Protein AF-A0A5D0IA37-F1 (afdb_monomer_lite)

Structure (mmCIF, N/CA/C/O backbone):
data_AF-A0A5D0IA37-F1
#
_entry.id   AF-A0A5D0IA37-F1
#
loop_
_atom_site.group_PDB
_atom_site.id
_atom_site.type_symbol
_atom_site.label_atom_id
_atom_site.label_alt_id
_atom_site.label_comp_id
_atom_site.label_asym_id
_atom_site.label_entity_id
_atom_site.label_seq_id
_atom_site.pdb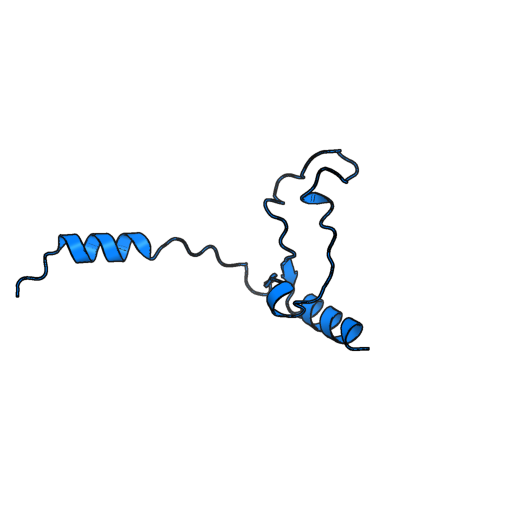x_PDB_ins_code
_atom_site.Cartn_x
_atom_site.Cartn_y
_atom_site.Cartn_z
_atom_site.occupancy
_atom_site.B_iso_or_equiv
_atom_site.auth_seq_id
_atom_site.auth_comp_id
_atom_site.auth_asym_id
_atom_site.auth_atom_id
_atom_site.pdbx_PDB_model_num
ATOM 1 N N . MET A 1 1 ? 22.985 -21.838 38.071 1.00 49.16 1 MET A N 1
ATOM 2 C CA . MET A 1 1 ? 22.951 -21.925 36.593 1.00 49.16 1 MET A CA 1
ATOM 3 C C . MET A 1 1 ? 23.713 -20.739 36.021 1.00 49.16 1 MET A C 1
ATOM 5 O O . MET A 1 1 ? 23.321 -19.613 36.288 1.00 49.16 1 MET A O 1
ATOM 9 N N . LYS A 1 2 ? 24.832 -20.964 35.320 1.00 56.47 2 LYS A N 1
ATOM 10 C CA . LYS A 1 2 ? 25.578 -19.894 34.638 1.00 56.47 2 LYS A CA 1
ATOM 11 C C . LYS A 1 2 ? 24.910 -19.674 33.277 1.00 56.47 2 LYS A C 1
ATOM 13 O O . LYS A 1 2 ? 25.069 -20.510 32.395 1.00 56.47 2 LYS A O 1
ATOM 18 N N . PHE A 1 3 ? 24.103 -18.625 33.128 1.00 61.50 3 PHE A N 1
ATOM 19 C CA . PHE A 1 3 ? 23.601 -18.243 31.807 1.00 61.50 3 PHE A CA 1
ATOM 20 C C . PHE A 1 3 ? 24.793 -17.761 30.973 1.00 61.50 3 PHE A C 1
ATOM 22 O O . PHE A 1 3 ? 25.463 -16.798 31.341 1.00 61.50 3 PHE A O 1
ATOM 29 N N . ASN A 1 4 ? 25.108 -18.478 29.892 1.00 69.12 4 ASN A N 1
ATOM 30 C CA . ASN A 1 4 ? 26.217 -18.132 29.008 1.00 69.12 4 ASN A CA 1
ATOM 31 C C . ASN A 1 4 ? 25.931 -16.777 28.353 1.00 69.12 4 ASN A C 1
ATOM 33 O O . ASN A 1 4 ? 24.931 -16.629 27.655 1.00 69.12 4 ASN A O 1
ATOM 37 N N . ILE A 1 5 ? 26.828 -15.806 28.542 1.00 72.94 5 ILE A N 1
ATOM 38 C CA . ILE A 1 5 ? 26.726 -14.439 27.989 1.00 72.94 5 ILE A CA 1
ATOM 39 C C . ILE A 1 5 ? 26.511 -14.456 26.463 1.00 72.94 5 ILE A C 1
ATOM 41 O O . ILE A 1 5 ? 25.824 -13.596 25.921 1.00 72.94 5 ILE A O 1
ATOM 45 N N . GLN A 1 6 ? 27.003 -15.491 25.777 1.00 71.31 6 GLN A N 1
ATOM 46 C CA . GLN A 1 6 ? 26.769 -15.732 24.348 1.00 71.31 6 GLN A CA 1
ATOM 47 C C . GLN A 1 6 ? 25.276 -15.807 23.976 1.00 71.31 6 GLN A C 1
ATOM 49 O O . GLN A 1 6 ? 24.889 -15.331 22.914 1.00 71.31 6 GLN A O 1
ATOM 54 N N . PHE A 1 7 ? 24.424 -16.346 24.852 1.00 70.50 7 PHE A N 1
ATOM 55 C CA . PHE A 1 7 ? 22.983 -16.456 24.608 1.00 70.50 7 PHE A CA 1
ATOM 56 C C . PHE A 1 7 ? 22.286 -15.084 24.633 1.00 70.50 7 PHE A C 1
ATOM 58 O O . PHE A 1 7 ? 21.391 -14.827 23.832 1.00 70.50 7 PHE A O 1
ATOM 65 N N . LEU A 1 8 ? 22.747 -14.167 25.493 1.00 68.25 8 LEU A N 1
ATOM 66 C CA . LEU A 1 8 ? 22.241 -12.789 25.569 1.00 68.25 8 LEU A CA 1
ATOM 67 C C . LEU A 1 8 ? 22.622 -11.959 24.334 1.00 68.25 8 LEU A C 1
ATOM 69 O O . LEU A 1 8 ? 21.805 -11.181 23.847 1.00 68.25 8 LEU A O 1
ATOM 73 N N . VAL A 1 9 ? 23.830 -12.156 23.794 1.00 72.56 9 VAL A N 1
ATOM 74 C CA . VAL A 1 9 ? 24.302 -11.461 22.581 1.00 72.56 9 VAL A CA 1
ATOM 75 C C . VAL A 1 9 ? 23.481 -11.862 21.352 1.00 72.56 9 VAL A C 1
ATOM 77 O O . VAL A 1 9 ? 23.115 -11.006 20.550 1.00 72.56 9 VAL A O 1
ATOM 80 N N . ILE A 1 10 ? 23.138 -13.147 21.232 1.00 70.00 10 ILE A N 1
ATOM 81 C CA . ILE A 1 10 ? 22.309 -13.660 20.134 1.00 70.00 10 ILE A CA 1
ATOM 82 C C . ILE A 1 10 ? 20.900 -13.056 20.195 1.00 70.00 10 ILE A C 1
ATOM 84 O O . ILE A 1 10 ? 20.413 -12.557 19.186 1.00 70.00 10 ILE A O 1
ATOM 88 N N . ILE A 1 11 ? 20.266 -13.019 21.372 1.00 68.56 11 ILE A N 1
ATOM 89 C CA . ILE A 1 11 ? 18.927 -12.425 21.537 1.00 68.56 11 ILE A CA 1
ATOM 90 C C . ILE A 1 11 ? 18.934 -10.932 21.183 1.00 68.56 11 ILE A C 1
ATOM 92 O O . ILE A 1 11 ? 18.035 -10.464 20.488 1.00 68.56 11 ILE A O 1
ATOM 96 N N . PHE A 1 12 ? 19.952 -10.180 21.607 1.00 63.94 12 PHE A N 1
ATOM 97 C CA . PHE A 1 12 ? 20.037 -8.746 21.318 1.00 63.94 12 PHE A CA 1
ATOM 98 C C . PHE A 1 12 ? 20.210 -8.454 19.815 1.00 63.94 12 PHE A C 1
ATOM 100 O O . PHE A 1 12 ? 19.622 -7.505 19.302 1.00 63.94 12 PHE A O 1
ATOM 107 N N . ALA A 1 13 ? 20.941 -9.307 19.087 1.00 64.62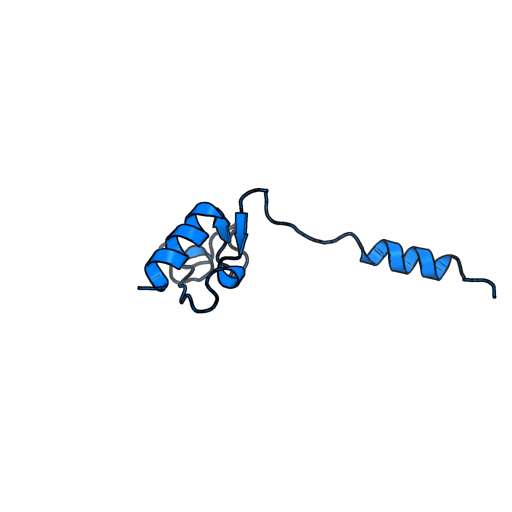 13 ALA A N 1
ATOM 108 C CA . ALA A 1 13 ? 21.159 -9.165 17.646 1.00 64.62 13 ALA A CA 1
ATOM 109 C C . ALA A 1 13 ? 19.890 -9.378 16.792 1.00 64.62 13 ALA A C 1
ATOM 111 O O . ALA A 1 13 ? 19.796 -8.824 15.701 1.00 64.62 13 ALA A O 1
ATOM 112 N N . PHE A 1 14 ? 18.900 -10.137 17.276 1.00 61.47 14 PHE A N 1
ATOM 113 C CA . PHE A 1 14 ? 17.646 -10.380 16.546 1.00 61.47 14 PHE A CA 1
ATOM 114 C C . PHE A 1 14 ? 16.602 -9.258 16.679 1.00 61.47 14 PHE A C 1
ATOM 116 O O . PHE A 1 14 ? 15.623 -9.254 15.938 1.00 61.47 14 PHE A O 1
ATOM 123 N N . ASN A 1 15 ? 16.776 -8.304 17.599 1.00 60.72 15 ASN A N 1
ATOM 124 C CA . ASN A 1 15 ? 15.721 -7.344 17.950 1.00 60.72 15 ASN A CA 1
ATOM 125 C C . ASN A 1 15 ? 15.707 -6.042 17.119 1.00 60.72 15 ASN A C 1
ATOM 127 O O . ASN A 1 15 ? 14.858 -5.190 17.359 1.00 60.72 15 ASN A O 1
ATOM 131 N N . THR A 1 16 ? 16.615 -5.839 16.157 1.00 58.22 16 THR A N 1
ATOM 132 C CA . THR A 1 16 ? 16.881 -4.485 15.616 1.00 58.22 16 THR A CA 1
ATOM 133 C C . THR A 1 16 ? 16.494 -4.239 14.155 1.00 58.22 16 THR A C 1
ATOM 135 O O . THR A 1 16 ? 16.893 -3.221 13.593 1.00 58.22 16 THR A O 1
ATOM 138 N N . CYS A 1 17 ? 15.676 -5.086 13.523 1.00 59.81 17 CYS A N 1
ATOM 139 C CA . CYS A 1 17 ? 15.203 -4.833 12.154 1.00 59.81 17 CYS A CA 1
ATOM 140 C C . CYS A 1 17 ? 13.672 -4.830 12.053 1.00 59.81 17 CYS A C 1
ATOM 142 O O . CYS A 1 17 ? 13.077 -5.681 11.400 1.00 59.81 17 CYS A O 1
ATOM 144 N N . PHE A 1 18 ? 13.022 -3.862 12.703 1.00 64.50 18 PHE A N 1
ATOM 145 C CA . PHE A 1 18 ? 11.624 -3.530 12.416 1.00 64.50 18 PHE A CA 1
ATOM 146 C C . PHE A 1 18 ? 11.597 -2.252 11.570 1.00 64.50 18 PHE A C 1
ATOM 148 O O . PHE A 1 18 ? 11.841 -1.157 12.072 1.00 64.50 18 PHE A O 1
ATOM 155 N N . ALA A 1 19 ? 11.359 -2.390 10.265 1.00 73.88 19 ALA A N 1
ATOM 156 C CA . ALA A 1 19 ? 11.153 -1.245 9.385 1.00 73.88 19 ALA A CA 1
ATOM 157 C C . ALA A 1 19 ? 9.721 -0.725 9.581 1.00 73.88 19 ALA A C 1
ATOM 159 O O . ALA A 1 19 ? 8.766 -1.345 9.114 1.00 73.88 19 ALA A O 1
ATOM 160 N N . GLN A 1 20 ? 9.578 0.388 10.300 1.00 84.00 20 GLN A N 1
ATOM 161 C CA . GLN A 1 20 ? 8.285 1.013 10.570 1.00 84.00 20 GLN A CA 1
ATOM 162 C C . GLN A 1 20 ? 7.956 2.068 9.508 1.00 84.00 20 GLN A C 1
ATOM 164 O O . GLN A 1 20 ? 8.845 2.754 8.998 1.00 84.00 20 GLN A O 1
ATOM 169 N N . LEU A 1 21 ? 6.670 2.195 9.168 1.00 93.56 21 LEU A N 1
ATOM 170 C CA . LEU A 1 21 ? 6.199 3.282 8.311 1.00 93.56 21 LEU A CA 1
ATOM 171 C C . LEU A 1 21 ? 6.434 4.644 8.987 1.00 93.56 21 LEU A C 1
ATOM 173 O O . LEU A 1 21 ? 6.363 4.725 10.214 1.00 93.56 21 LEU A O 1
ATOM 177 N N . PRO A 1 22 ? 6.666 5.722 8.216 1.00 95.06 22 PRO A N 1
ATOM 178 C CA . PRO A 1 22 ? 6.687 7.070 8.770 1.00 95.06 22 PRO A CA 1
ATOM 179 C C . PRO A 1 22 ? 5.391 7.397 9.521 1.00 95.06 22 PRO A C 1
ATOM 181 O O . PRO A 1 22 ? 4.316 6.893 9.177 1.00 95.06 22 PRO A O 1
ATOM 184 N N . ASP A 1 23 ? 5.483 8.284 10.510 1.00 95.88 23 ASP A N 1
ATOM 185 C CA . ASP A 1 23 ? 4.321 8.722 11.279 1.00 95.88 23 ASP A CA 1
ATOM 186 C C . ASP A 1 23 ? 3.202 9.242 10.364 1.00 95.88 23 ASP A C 1
AT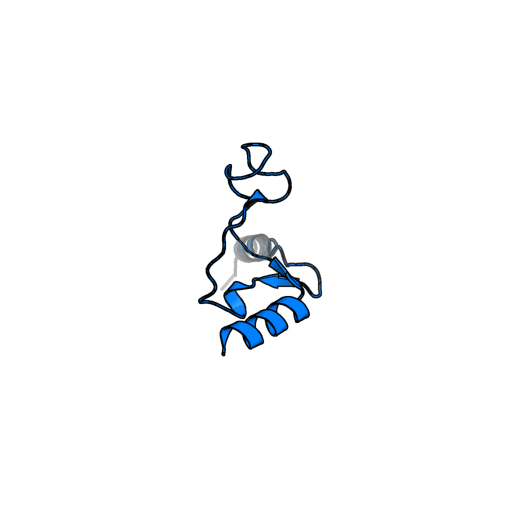OM 188 O O . ASP A 1 23 ? 3.430 9.965 9.393 1.00 95.88 23 ASP A O 1
ATOM 192 N N . GLY A 1 24 ? 1.969 8.836 10.670 1.00 97.44 24 GLY A N 1
ATOM 193 C CA . GLY A 1 24 ? 0.780 9.182 9.888 1.00 97.44 24 GLY A CA 1
ATOM 194 C C . GLY A 1 24 ? 0.470 8.240 8.720 1.00 97.44 24 GLY A C 1
ATOM 195 O O . GLY A 1 24 ? -0.639 8.319 8.188 1.00 97.44 24 GLY A O 1
ATOM 196 N N . PHE A 1 25 ? 1.367 7.317 8.358 1.00 98.38 25 PHE A N 1
ATOM 197 C CA . PHE A 1 25 ? 1.122 6.305 7.325 1.00 98.38 25 PHE A CA 1
ATOM 198 C C . PHE A 1 25 ? 0.692 4.959 7.911 1.00 98.38 25 PHE A C 1
ATOM 200 O O . PHE A 1 25 ? 1.026 4.603 9.041 1.00 98.38 25 PHE A O 1
ATOM 207 N N . VAL A 1 26 ? -0.088 4.214 7.130 1.00 98.06 26 VAL A N 1
ATOM 208 C CA . VAL A 1 26 ? -0.673 2.927 7.519 1.00 98.06 26 VAL A CA 1
ATOM 209 C C . VAL A 1 26 ? -0.686 1.961 6.344 1.00 98.06 26 VAL A C 1
ATOM 211 O O . VAL A 1 26 ? -0.802 2.377 5.189 1.00 98.06 26 VAL A O 1
ATOM 214 N N . TYR A 1 27 ? -0.629 0.667 6.648 1.00 97.62 27 TYR A N 1
ATOM 215 C CA . TYR A 1 27 ? -1.001 -0.370 5.697 1.00 97.62 27 TYR A CA 1
ATOM 216 C C . TYR A 1 27 ? -2.523 -0.385 5.564 1.00 97.62 27 TYR A C 1
ATOM 218 O O . TYR A 1 27 ? -3.241 -0.506 6.555 1.00 97.62 27 TYR A O 1
ATOM 226 N N . VAL A 1 28 ? -3.037 -0.238 4.344 1.00 97.50 28 VAL A N 1
ATOM 227 C CA . VAL A 1 28 ? -4.491 -0.116 4.136 1.00 97.50 28 VAL A CA 1
ATOM 228 C C . VAL A 1 28 ? -5.227 -1.408 4.483 1.00 97.50 28 VAL A C 1
ATOM 230 O O . VAL A 1 28 ? -6.328 -1.342 5.023 1.00 97.50 28 VAL A O 1
ATOM 233 N N . ASN A 1 29 ? -4.586 -2.560 4.273 1.00 96.50 29 ASN A N 1
ATOM 234 C CA . ASN A 1 29 ? -5.134 -3.875 4.606 1.00 96.50 29 ASN A CA 1
ATOM 235 C C . ASN A 1 29 ? -5.468 -4.036 6.104 1.00 96.50 29 ASN A C 1
ATOM 237 O O . ASN A 1 29 ? -6.356 -4.805 6.452 1.00 96.50 29 ASN A O 1
ATOM 241 N N . ASP A 1 30 ? -4.814 -3.279 6.993 1.00 96.88 30 ASP A N 1
ATOM 242 C CA . ASP A 1 30 ? -5.112 -3.304 8.433 1.00 96.88 30 ASP A CA 1
ATOM 243 C C . ASP A 1 30 ? -6.417 -2.555 8.774 1.00 96.88 30 ASP A C 1
ATOM 245 O O . ASP A 1 30 ? -6.980 -2.726 9.856 1.00 96.88 30 ASP A O 1
ATOM 249 N N . ILE A 1 31 ? -6.900 -1.690 7.873 1.00 96.94 31 ILE A N 1
ATOM 250 C CA . ILE A 1 31 ? -8.069 -0.819 8.081 1.00 96.94 31 ILE A CA 1
ATOM 251 C C . ILE A 1 31 ? -9.266 -1.267 7.231 1.00 96.94 31 ILE A C 1
ATOM 253 O O . ILE A 1 31 ? -10.400 -1.229 7.728 1.00 96.94 31 ILE A O 1
ATOM 257 N N . VAL A 1 32 ? -9.008 -1.677 5.984 1.00 96.69 32 VAL A N 1
ATOM 258 C CA . VAL A 1 32 ? -9.980 -2.141 4.979 1.00 96.69 32 VAL A CA 1
ATOM 259 C C . VAL A 1 32 ? -9.455 -3.456 4.365 1.00 96.69 32 VAL A C 1
ATOM 261 O O . VAL A 1 32 ? -8.810 -3.424 3.318 1.00 96.69 32 VAL A O 1
ATOM 264 N N . PRO A 1 33 ? -9.630 -4.604 5.049 1.00 95.31 33 PRO A N 1
ATOM 265 C CA . PRO A 1 33 ? -8.996 -5.877 4.674 1.00 95.31 33 PRO A CA 1
ATOM 266 C C . PRO A 1 33 ? -9.586 -6.534 3.417 1.00 95.31 33 PRO A C 1
ATOM 268 O O . PRO A 1 33 ? -8.993 -7.453 2.865 1.00 95.31 33 PRO A O 1
ATOM 271 N N . ASP A 1 34 ? -10.761 -6.091 2.986 1.00 93.69 34 ASP A N 1
ATOM 272 C CA . ASP A 1 34 ? -11.511 -6.582 1.829 1.00 93.69 34 ASP A CA 1
ATOM 273 C C . ASP A 1 34 ? -11.366 -5.673 0.596 1.00 93.69 34 ASP A C 1
ATOM 275 O O . ASP A 1 34 ? -12.091 -5.828 -0.384 1.00 93.69 34 ASP A O 1
ATOM 279 N N . LEU A 1 35 ? -10.442 -4.707 0.639 1.00 94.38 35 LEU A N 1
ATOM 280 C CA . LEU A 1 35 ? -10.203 -3.790 -0.467 1.00 94.38 35 LEU A CA 1
ATOM 281 C C . LEU A 1 35 ? -9.408 -4.466 -1.591 1.00 94.38 35 LEU A C 1
ATOM 283 O O . LEU A 1 35 ? -8.219 -4.760 -1.438 1.00 94.38 35 LEU A O 1
ATOM 287 N N . ASP A 1 36 ? -10.026 -4.583 -2.763 1.00 94.56 36 ASP A N 1
ATOM 288 C CA . ASP A 1 36 ? -9.326 -4.960 -3.988 1.00 94.56 36 ASP A CA 1
ATOM 289 C C . ASP A 1 36 ? -8.468 -3.799 -4.512 1.00 94.56 36 ASP A C 1
ATOM 291 O O . ASP A 1 36 ? -8.930 -2.666 -4.674 1.00 94.56 36 ASP A O 1
ATOM 295 N N . VAL A 1 37 ? -7.192 -4.078 -4.799 1.00 95.06 37 VAL A N 1
ATOM 296 C CA . VAL A 1 37 ? -6.221 -3.065 -5.236 1.00 95.06 37 VAL A CA 1
ATOM 297 C C . VAL A 1 37 ? -5.415 -3.518 -6.452 1.00 95.06 37 VAL A C 1
ATOM 299 O O . VAL A 1 37 ? -4.928 -4.643 -6.520 1.00 95.06 37 VAL A O 1
ATOM 302 N N . GLU A 1 38 ? -5.193 -2.594 -7.390 1.00 96.06 38 GLU A N 1
ATOM 303 C CA . GLU A 1 38 ? -4.267 -2.764 -8.515 1.00 96.06 38 GLU A CA 1
ATOM 304 C C . GLU A 1 38 ? -3.132 -1.731 -8.415 1.00 96.06 38 GLU A C 1
ATOM 306 O O . GLU A 1 38 ? -3.235 -0.594 -8.886 1.00 96.06 38 GLU A O 1
ATOM 311 N N . LEU A 1 39 ? -2.015 -2.113 -7.791 1.00 97.62 39 LEU A N 1
ATOM 312 C CA . LEU A 1 39 ? -0.863 -1.226 -7.612 1.00 97.62 39 LEU A CA 1
ATOM 313 C C . LEU A 1 39 ? -0.017 -1.149 -8.891 1.00 97.62 39 LEU A C 1
ATOM 315 O O . LEU A 1 39 ? 0.998 -1.830 -9.040 1.00 97.62 39 LE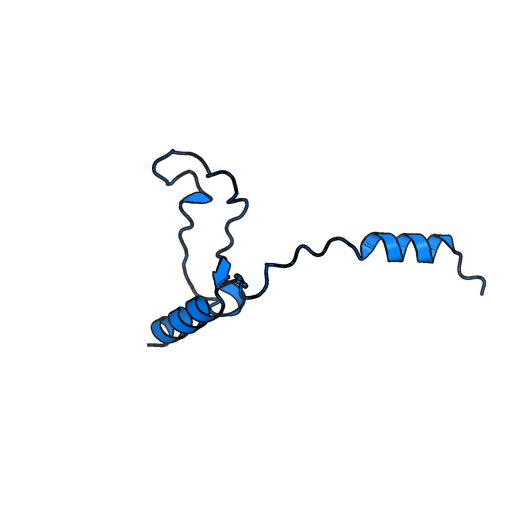U A O 1
ATOM 319 N N . ARG A 1 40 ? -0.423 -0.283 -9.827 1.00 97.81 40 ARG A N 1
ATOM 320 C CA . ARG A 1 40 ? 0.197 -0.142 -11.163 1.00 97.81 40 ARG A CA 1
ATOM 321 C C . ARG A 1 40 ? 1.715 0.052 -11.131 1.00 97.81 40 ARG A C 1
ATOM 323 O O . ARG A 1 40 ? 2.428 -0.546 -11.930 1.00 97.81 40 ARG A O 1
ATOM 330 N N . TYR A 1 41 ? 2.228 0.848 -10.196 1.00 97.88 41 TYR A N 1
ATOM 331 C CA . TYR A 1 41 ? 3.667 1.127 -10.102 1.00 97.88 41 TYR A CA 1
ATOM 332 C C . TYR A 1 41 ? 4.494 -0.012 -9.502 1.00 97.88 41 TYR A C 1
ATOM 334 O O . TYR A 1 41 ? 5.707 -0.031 -9.696 1.00 97.88 41 TYR A O 1
ATOM 342 N N . PHE A 1 42 ? 3.862 -0.975 -8.829 1.00 98.00 42 PHE A N 1
ATOM 343 C CA . PHE A 1 42 ? 4.529 -2.196 -8.379 1.00 98.00 42 PHE A CA 1
ATOM 344 C C . PHE A 1 42 ? 4.642 -3.246 -9.501 1.00 98.00 42 PHE A C 1
ATOM 346 O O . PHE A 1 42 ? 5.581 -4.036 -9.515 1.00 98.00 42 PHE A O 1
ATOM 353 N N . THR A 1 43 ? 3.711 -3.261 -10.457 1.00 97.56 43 THR A N 1
ATOM 354 C CA . THR A 1 43 ? 3.666 -4.269 -11.529 1.00 97.56 43 THR A CA 1
ATOM 355 C C . THR A 1 43 ? 4.281 -3.749 -12.832 1.00 97.56 43 THR A C 1
ATOM 357 O O . THR A 1 43 ? 4.741 -2.614 -12.910 1.00 97.56 43 THR A O 1
ATOM 360 N N . THR A 1 44 ? 4.296 -4.572 -13.883 1.00 97.75 44 THR A N 1
ATOM 361 C CA . THR A 1 44 ? 4.596 -4.135 -15.259 1.00 97.75 44 THR A CA 1
ATOM 362 C C . THR A 1 44 ? 3.392 -3.474 -15.942 1.00 97.75 44 THR A C 1
ATOM 364 O O . THR A 1 44 ? 3.565 -2.876 -17.002 1.00 97.75 44 THR A O 1
ATOM 367 N N . ASN A 1 45 ? 2.188 -3.539 -15.349 1.00 97.62 45 ASN A N 1
ATOM 368 C CA . ASN A 1 45 ? 0.962 -2.938 -15.887 1.00 97.62 45 ASN A CA 1
ATOM 369 C C . ASN A 1 45 ? 0.890 -1.428 -15.602 1.00 97.62 45 ASN A C 1
ATOM 371 O O . ASN A 1 45 ? 0.002 -0.916 -14.911 1.00 97.62 45 ASN A O 1
ATOM 375 N N . ASN A 1 46 ? 1.871 -0.704 -16.126 1.00 97.38 46 ASN A N 1
ATOM 376 C CA . ASN A 1 46 ? 1.949 0.746 -16.091 1.00 97.38 46 ASN A CA 1
ATOM 377 C C . ASN A 1 46 ? 2.567 1.274 -17.389 1.00 97.38 46 ASN A C 1
ATOM 379 O O . ASN A 1 46 ? 3.085 0.516 -18.204 1.00 97.38 46 ASN A O 1
ATOM 383 N N . PHE A 1 47 ? 2.547 2.594 -17.557 1.00 97.50 47 PHE A N 1
ATOM 384 C CA . PHE A 1 47 ? 3.004 3.268 -18.773 1.00 97.50 47 PHE A CA 1
ATOM 385 C C . PHE A 1 47 ? 4.469 2.978 -19.160 1.00 97.50 47 PHE A C 1
ATOM 387 O O . PHE A 1 47 ? 4.821 3.053 -20.331 1.00 97.50 47 PHE A O 1
ATOM 394 N N . ILE A 1 48 ? 5.327 2.631 -18.195 1.00 97.44 48 ILE A N 1
ATOM 395 C CA . ILE A 1 48 ? 6.757 2.360 -18.411 1.00 97.44 48 ILE A CA 1
ATOM 396 C C . ILE A 1 48 ? 7.017 0.870 -18.714 1.00 97.44 48 ILE A C 1
ATOM 398 O O . ILE A 1 48 ? 8.110 0.512 -19.150 1.00 97.44 48 ILE A O 1
ATOM 402 N N . GLY A 1 49 ? 6.040 -0.017 -18.485 1.00 97.94 49 GLY A N 1
ATOM 403 C CA . GLY A 1 49 ? 6.165 -1.459 -18.741 1.00 97.94 49 GLY A CA 1
ATOM 404 C C . GLY A 1 49 ? 7.065 -2.217 -17.754 1.00 97.94 49 GLY A C 1
ATOM 405 O O . GLY A 1 49 ? 7.388 -3.382 -17.980 1.00 97.94 49 GLY A O 1
ATOM 406 N N . LYS A 1 50 ? 7.490 -1.580 -16.656 1.00 97.69 50 LYS A N 1
ATOM 407 C CA . LYS A 1 50 ? 8.302 -2.186 -15.586 1.00 97.69 50 LYS A CA 1
ATOM 408 C C . LYS A 1 50 ? 7.957 -1.582 -14.219 1.00 97.69 50 LYS A C 1
ATOM 410 O O . LYS A 1 50 ? 7.494 -0.440 -14.190 1.00 97.69 50 LYS A O 1
ATOM 415 N N . PRO A 1 51 ? 8.210 -2.289 -13.102 1.00 97.94 51 PRO A N 1
ATOM 416 C CA . PRO A 1 51 ? 8.039 -1.726 -11.765 1.00 97.94 51 PRO A CA 1
ATOM 417 C C . PRO A 1 51 ? 8.836 -0.429 -11.578 1.00 97.94 51 PRO A C 1
ATOM 419 O O . PRO A 1 51 ? 9.995 -0.326 -11.996 1.00 97.94 51 PRO A O 1
ATOM 422 N N . ILE A 1 52 ? 8.211 0.566 -10.953 1.00 98.06 52 ILE A N 1
ATOM 423 C CA . ILE A 1 52 ? 8.823 1.867 -10.681 1.00 98.06 52 ILE A CA 1
ATOM 424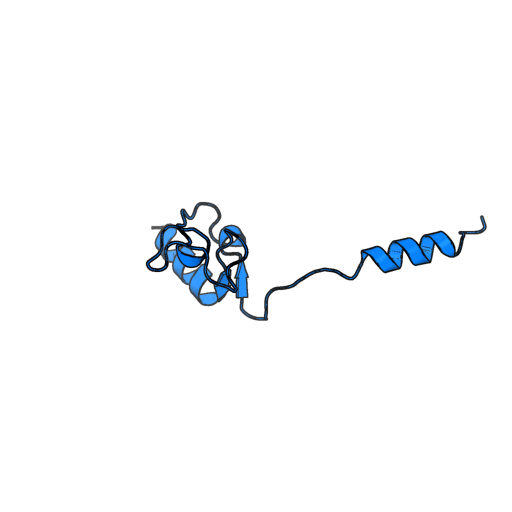 C C . ILE A 1 52 ? 9.714 1.757 -9.441 1.00 98.06 52 ILE A C 1
ATOM 426 O O . ILE A 1 52 ? 9.340 1.161 -8.430 1.00 98.06 52 ILE A O 1
ATOM 430 N N . ASN A 1 53 ? 10.901 2.366 -9.499 1.00 97.62 53 ASN A N 1
ATOM 431 C CA . ASN A 1 53 ? 11.816 2.390 -8.360 1.00 97.62 53 ASN A CA 1
ATOM 432 C C . ASN A 1 53 ? 11.130 3.006 -7.123 1.00 97.62 53 ASN A C 1
ATOM 434 O O . ASN A 1 53 ? 10.469 4.036 -7.224 1.00 97.62 53 ASN A O 1
ATOM 438 N N . GLY A 1 54 ? 11.289 2.370 -5.963 1.00 95.06 54 GLY A N 1
ATOM 439 C CA . GLY A 1 54 ? 10.618 2.738 -4.713 1.00 95.06 54 GLY A CA 1
ATOM 440 C C . GLY A 1 54 ? 9.374 1.900 -4.401 1.00 95.06 54 GLY A C 1
ATOM 441 O O . GLY A 1 54 ? 9.075 1.704 -3.226 1.00 95.06 54 GLY A O 1
ATOM 442 N N . TYR A 1 55 ? 8.716 1.310 -5.404 1.00 96.69 55 TYR A N 1
ATOM 443 C CA . TYR A 1 55 ? 7.546 0.442 -5.217 1.00 96.69 55 TYR A CA 1
ATOM 444 C C . TYR A 1 55 ? 7.972 -1.027 -5.139 1.00 96.69 55 TYR A C 1
ATOM 446 O O . TYR A 1 55 ? 7.997 -1.747 -6.132 1.00 96.69 55 TYR A O 1
ATOM 454 N N . LYS A 1 56 ? 8.372 -1.457 -3.937 1.00 95.00 56 LYS A N 1
ATOM 455 C CA . LYS A 1 56 ? 9.067 -2.738 -3.710 1.00 95.00 56 LYS A CA 1
ATOM 456 C C . LYS A 1 56 ? 8.151 -3.934 -3.419 1.00 95.00 56 LYS A C 1
ATOM 458 O O . LYS A 1 56 ? 8.630 -5.063 -3.437 1.00 95.00 56 LYS A O 1
ATOM 463 N N . SER A 1 57 ? 6.871 -3.713 -3.130 1.00 95.12 57 SER A N 1
ATOM 464 C CA . SER A 1 57 ? 5.919 -4.775 -2.781 1.00 95.12 57 SER A CA 1
ATOM 465 C C . SER A 1 57 ? 4.493 -4.431 -3.215 1.00 95.12 57 SER A C 1
ATOM 467 O O . SER A 1 57 ? 4.163 -3.259 -3.419 1.00 95.12 57 SER A O 1
ATOM 469 N N . ASN A 1 58 ? 3.634 -5.453 -3.314 1.00 95.62 58 ASN A N 1
ATOM 470 C CA . ASN A 1 58 ? 2.197 -5.288 -3.548 1.00 95.62 58 ASN A CA 1
ATOM 471 C C . ASN A 1 58 ? 1.470 -4.861 -2.262 1.00 95.62 58 ASN A C 1
ATOM 473 O O . ASN A 1 58 ? 0.615 -5.575 -1.745 1.00 95.62 58 ASN A O 1
ATOM 477 N N . THR A 1 59 ? 1.876 -3.737 -1.681 1.00 95.81 59 THR A N 1
ATOM 478 C CA . THR A 1 59 ? 1.372 -3.274 -0.389 1.00 95.81 59 THR A CA 1
ATOM 479 C C . THR A 1 59 ? 0.900 -1.838 -0.516 1.00 95.81 59 THR A C 1
ATOM 481 O O . THR A 1 59 ? 1.701 -0.934 -0.753 1.00 95.81 59 THR A O 1
ATOM 484 N N . LEU A 1 60 ? -0.407 -1.619 -0.353 1.00 97.56 60 LEU A N 1
ATOM 485 C CA . LEU A 1 60 ? -0.968 -0.276 -0.379 1.00 97.56 60 LEU A CA 1
ATOM 486 C C . LEU A 1 60 ? -0.703 0.416 0.961 1.00 97.56 60 LEU A C 1
ATOM 488 O O . LEU A 1 60 ? -1.158 -0.035 2.014 1.00 97.56 60 LEU A O 1
ATOM 492 N N . ILE A 1 61 ? 0.018 1.531 0.894 1.00 97.81 61 ILE A N 1
ATOM 493 C CA . ILE A 1 61 ? 0.302 2.412 2.023 1.00 97.81 61 ILE A CA 1
ATOM 494 C C . ILE A 1 61 ? -0.352 3.758 1.731 1.00 97.81 61 ILE A C 1
ATOM 496 O O . ILE A 1 61 ? -0.130 4.336 0.668 1.00 97.81 61 ILE A O 1
ATOM 500 N N . LEU A 1 62 ? -1.144 4.261 2.674 1.00 98.19 62 LEU A N 1
ATOM 501 C CA . LEU A 1 62 ? -1.787 5.575 2.602 1.00 98.19 62 LEU A CA 1
ATOM 502 C C . LEU A 1 62 ? -1.576 6.327 3.916 1.00 98.19 62 LEU A C 1
ATOM 504 O O . LEU A 1 62 ? -1.111 5.757 4.904 1.00 98.19 62 LEU A O 1
ATOM 508 N N . THR A 1 63 ? -1.948 7.605 3.949 1.00 98.56 63 THR A N 1
ATOM 509 C CA . THR A 1 63 ? -2.138 8.290 5.229 1.00 98.56 63 THR A CA 1
ATOM 510 C C . THR A 1 63 ? -3.319 7.666 5.973 1.00 98.56 63 THR A C 1
ATOM 512 O O . THR A 1 63 ? -4.279 7.178 5.365 1.00 98.56 63 THR A O 1
ATOM 515 N N . ARG A 1 64 ? -3.267 7.703 7.306 1.00 98.44 64 ARG A N 1
ATOM 516 C CA . ARG A 1 64 ? -4.337 7.194 8.173 1.00 98.44 64 ARG A CA 1
ATOM 517 C C . ARG A 1 64 ? -5.693 7.816 7.836 1.00 98.44 64 ARG A C 1
ATOM 519 O O . ARG A 1 64 ? -6.691 7.103 7.776 1.00 98.44 64 ARG A O 1
ATOM 526 N N . ASP A 1 65 ? -5.717 9.119 7.572 1.00 98.44 65 ASP A N 1
ATOM 527 C CA . ASP A 1 65 ? -6.948 9.851 7.262 1.00 98.44 65 ASP A CA 1
ATOM 528 C C . ASP A 1 65 ? -7.574 9.389 5.944 1.00 98.44 65 ASP A C 1
ATOM 530 O O . ASP A 1 65 ? -8.782 9.154 5.891 1.00 98.44 65 ASP A O 1
ATOM 534 N N . THR A 1 66 ? -6.760 9.160 4.909 1.00 98.25 66 THR A N 1
ATOM 535 C CA . THR A 1 66 ? -7.241 8.636 3.623 1.00 98.25 66 THR A CA 1
ATOM 536 C C . THR A 1 66 ? -7.769 7.211 3.767 1.00 98.25 66 THR A C 1
ATOM 538 O O . THR A 1 66 ? -8.844 6.911 3.256 1.00 98.25 66 THR A O 1
ATOM 541 N N . ALA A 1 67 ? -7.071 6.337 4.500 1.00 98.00 67 ALA A N 1
ATOM 542 C CA . ALA A 1 67 ? -7.540 4.969 4.731 1.00 98.00 67 ALA A CA 1
ATOM 543 C C . ALA A 1 67 ? -8.872 4.938 5.508 1.00 98.00 67 ALA A C 1
ATOM 545 O O . ALA A 1 67 ? -9.775 4.174 5.173 1.00 98.00 67 ALA A O 1
ATOM 546 N N . ASN A 1 68 ? -9.036 5.820 6.499 1.00 97.69 68 ASN A N 1
ATOM 547 C CA . ASN A 1 68 ? -10.292 5.972 7.234 1.00 97.69 68 ASN A CA 1
ATOM 548 C C . ASN A 1 68 ? -11.425 6.521 6.359 1.00 97.69 68 ASN A C 1
ATOM 550 O O . ASN A 1 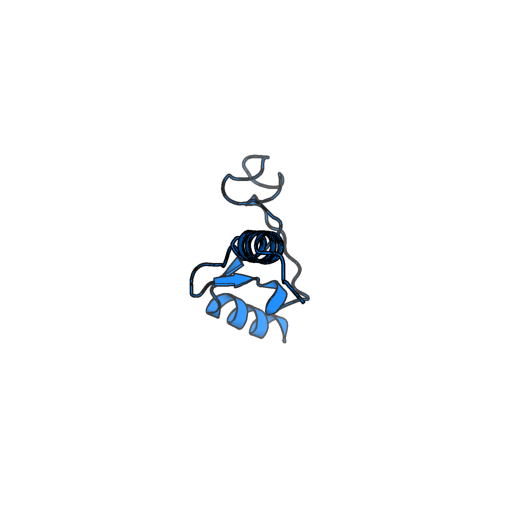68 ? -12.569 6.092 6.500 1.00 97.69 68 ASN A O 1
ATOM 554 N N . ALA A 1 69 ? -11.134 7.473 5.470 1.00 97.50 69 ALA A N 1
ATOM 555 C CA . ALA A 1 69 ? -12.116 7.980 4.517 1.00 97.50 69 ALA A CA 1
ATOM 556 C C . ALA A 1 69 ? -12.550 6.884 3.532 1.00 97.50 69 ALA A C 1
ATOM 558 O O . ALA A 1 69 ? -13.745 6.704 3.315 1.00 97.50 69 ALA A O 1
ATOM 559 N N . LEU A 1 70 ? -11.600 6.098 3.017 1.00 96.50 70 LEU A N 1
ATOM 560 C CA . LEU A 1 70 ? -11.876 4.975 2.123 1.00 96.50 70 LEU A CA 1
ATOM 561 C C . LEU A 1 70 ? -12.756 3.914 2.794 1.00 96.50 70 LEU A C 1
ATOM 563 O O . LEU A 1 70 ? -13.750 3.489 2.213 1.00 96.50 70 LEU A O 1
ATOM 567 N N . LYS A 1 71 ? -12.456 3.566 4.053 1.00 96.75 71 LYS A N 1
ATOM 568 C CA . LYS A 1 71 ? -13.277 2.646 4.854 1.00 96.75 71 LYS A CA 1
ATOM 569 C C . LYS A 1 71 ? -14.739 3.081 4.936 1.00 96.75 71 LYS A C 1
ATOM 571 O O . LYS A 1 71 ? -15.631 2.243 4.885 1.00 96.75 71 LYS A O 1
ATOM 576 N N . LYS A 1 72 ? -14.988 4.387 5.087 1.00 96.44 72 LYS A N 1
ATOM 577 C CA . LYS A 1 72 ? -16.355 4.920 5.162 1.00 96.44 72 LYS A CA 1
ATOM 578 C C . LYS A 1 72 ? -17.104 4.721 3.853 1.00 96.44 72 LYS A C 1
ATOM 580 O O . LYS A 1 72 ? -18.275 4.402 3.916 1.00 96.44 72 LYS A O 1
ATOM 585 N N . VAL A 1 73 ? -16.445 4.898 2.707 1.00 94.81 73 VAL A N 1
ATOM 586 C CA . VAL A 1 73 ? -17.068 4.708 1.387 1.00 94.81 73 VAL A CA 1
ATOM 587 C C . VAL A 1 73 ? -17.382 3.234 1.134 1.00 94.81 73 VAL A C 1
ATOM 589 O O . VAL A 1 73 ? -18.467 2.940 0.659 1.00 94.81 73 VAL A O 1
ATOM 592 N N . GLN A 1 74 ? -16.474 2.325 1.501 1.00 89.44 74 GLN A N 1
ATOM 593 C CA . GLN A 1 74 ? -16.643 0.877 1.312 1.00 89.44 74 GLN A CA 1
ATOM 594 C C . GLN A 1 74 ? -17.802 0.281 2.133 1.00 89.44 74 GLN A C 1
ATOM 596 O O . GLN A 1 74 ? -18.365 -0.739 1.757 1.00 89.44 74 GLN A O 1
ATOM 601 N N . ALA A 1 75 ? -18.136 0.884 3.279 1.00 79.75 75 ALA A N 1
ATOM 602 C CA . ALA A 1 75 ? -19.178 0.387 4.180 1.00 79.75 75 ALA A CA 1
ATOM 603 C C . ALA A 1 75 ? -20.620 0.715 3.733 1.00 79.75 75 ALA A C 1
ATOM 605 O O . ALA A 1 75 ? -21.557 0.294 4.415 1.00 79.75 75 ALA A O 1
ATOM 606 N N . TYR A 1 76 ? -20.791 1.482 2.651 1.00 56.47 76 TYR A N 1
ATOM 607 C CA . TYR A 1 76 ? -22.086 1.798 2.036 1.00 56.47 76 TYR A CA 1
ATOM 608 C C . TYR A 1 76 ? -22.322 0.940 0.796 1.00 56.47 76 TYR A C 1
ATOM 610 O O . TYR A 1 76 ? -23.490 0.533 0.608 1.00 56.47 76 TYR A O 1
#

Sequence (76 aa):
MKFNIQFLVIIFAFNTCFAQLPDGFVYVNDIVPDLDVELRYFTTNNFIGKPINGYKSNTLILTRDTANALKKVQAY

Radius of gyration: 19.42 Å; chains: 1; bounding box: 49×32×55 Å

Secondary structure (DSSP, 8-state):
----HHHHHHHHHTTS---PPPTTEEEGGGT-TT-----TTTSS-STTSSPPTT--SS--EEEHHHHHHHHHHHT-

Foldseek 3Di:
DDDPVVVVVVVVVPPPDDDDDPPQKDFLCVLVVPDDDDPCLCQLNDPVSHRHPPNPDPTDMDGPVVSVVVSVVVVD

Organism: NCBI:txid1912246

pLDDT: mean 87.91, std 14.53, range [49.16, 98.56]

InterPro domains:
  IPR000755 D-alanyl-D-alanine dipeptidase [PF01427] (24-76)
  IPR009045 Peptidase M74/Hedgehog-like, zinc-binding domain superfamily [G3DSA:3.30.1380.10] (22-76)
  IPR009045 Peptidase M74/Hedgehog-like, zinc-binding domain superfamily [SSF55166] (22-75)